Protein AF-A0A8T5BUV1-F1 (afdb_monomer_lite)

pLDDT: mean 91.12, std 13.52, range [48.69, 98.62]

Radius of gyration: 14.26 Å; chains: 1; bounding box: 37×26×34 Å

Structure (mmCIF, N/CA/C/O backbone):
data_AF-A0A8T5BUV1-F1
#
_entry.id   AF-A0A8T5BUV1-F1
#
loop_
_atom_site.group_PDB
_atom_site.id
_atom_site.type_symbol
_atom_site.label_atom_id
_atom_site.label_alt_id
_atom_site.label_comp_id
_atom_site.label_asym_id
_atom_site.label_entity_id
_atom_site.label_seq_id
_atom_site.pdbx_PDB_ins_code
_atom_site.Cartn_x
_atom_site.Cartn_y
_atom_site.Cartn_z
_atom_site.occupancy
_atom_site.B_iso_or_equiv
_atom_site.auth_seq_id
_atom_site.auth_comp_id
_atom_site.auth_asym_id
_atom_site.auth_atom_id
_atom_site.pdbx_PDB_model_num
ATOM 1 N N . MET A 1 1 ? -8.812 9.292 -0.961 1.00 96.06 1 MET A N 1
ATOM 2 C CA . MET A 1 1 ? -9.185 8.052 -0.238 1.00 96.06 1 MET A CA 1
ATOM 3 C C . MET A 1 1 ? -9.550 6.899 -1.182 1.00 96.06 1 MET A C 1
ATOM 5 O O . MET A 1 1 ? -9.1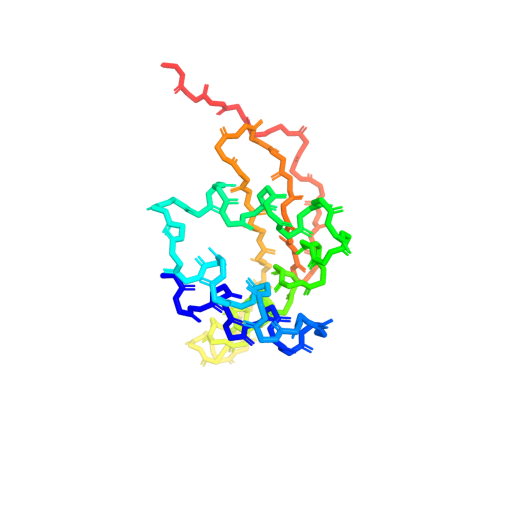90 5.750 -0.957 1.00 96.06 1 MET A O 1
ATOM 9 N N . GLU A 1 2 ? -10.203 7.228 -2.288 1.00 98.12 2 GLU A N 1
ATOM 10 C CA . GLU A 1 2 ? -10.695 6.395 -3.388 1.00 98.12 2 GLU A CA 1
ATOM 11 C C . GLU A 1 2 ? -9.687 5.352 -3.878 1.00 98.12 2 GLU A C 1
ATOM 13 O O . GLU A 1 2 ? -10.056 4.212 -4.135 1.00 98.12 2 GLU A O 1
ATOM 18 N N . VAL A 1 3 ? -8.404 5.718 -3.976 1.00 97.94 3 VAL A N 1
ATOM 19 C CA . VAL A 1 3 ? -7.344 4.781 -4.376 1.00 97.94 3 VAL A CA 1
ATOM 20 C C . VAL A 1 3 ? -7.215 3.650 -3.355 1.00 97.94 3 VAL A C 1
ATOM 22 O O . VAL A 1 3 ? -7.282 2.487 -3.735 1.00 97.94 3 VAL A O 1
ATOM 25 N N . ILE A 1 4 ? -7.080 3.972 -2.066 1.00 98.25 4 ILE A N 1
ATOM 26 C CA . ILE A 1 4 ? -6.949 2.964 -1.005 1.00 98.25 4 ILE A CA 1
ATOM 27 C C . ILE A 1 4 ? -8.198 2.079 -0.976 1.00 98.25 4 ILE A C 1
ATOM 29 O O . ILE A 1 4 ? -8.070 0.862 -0.960 1.00 98.25 4 ILE A O 1
ATOM 33 N N . ALA A 1 5 ? -9.391 2.672 -1.068 1.00 98.50 5 ALA A N 1
ATOM 34 C CA . ALA A 1 5 ? -10.657 1.942 -1.090 1.00 98.50 5 ALA A CA 1
ATOM 35 C C . ALA A 1 5 ? -10.775 0.968 -2.279 1.00 98.50 5 ALA A C 1
ATOM 37 O O . ALA A 1 5 ? -11.148 -0.191 -2.101 1.00 98.50 5 ALA A O 1
ATOM 38 N N . ALA A 1 6 ? -10.411 1.405 -3.489 1.00 98.56 6 ALA A N 1
ATOM 39 C CA . ALA A 1 6 ? -10.460 0.565 -4.683 1.00 98.56 6 ALA A CA 1
ATOM 40 C C . ALA A 1 6 ? -9.502 -0.634 -4.585 1.00 98.56 6 ALA A C 1
ATOM 42 O O . ALA A 1 6 ? -9.881 -1.764 -4.895 1.00 98.56 6 ALA A O 1
ATOM 43 N N . TYR A 1 7 ? -8.269 -0.404 -4.122 1.00 98.62 7 TYR A N 1
ATOM 44 C CA . TYR A 1 7 ? -7.291 -1.483 -3.954 1.00 98.62 7 TYR A CA 1
ATOM 45 C C . TYR A 1 7 ? -7.577 -2.362 -2.736 1.00 98.62 7 TYR A C 1
ATOM 47 O O . TYR A 1 7 ? -7.263 -3.548 -2.780 1.00 98.62 7 TYR A O 1
ATOM 55 N N . ALA A 1 8 ? -8.225 -1.833 -1.697 1.00 98.50 8 ALA A N 1
ATOM 56 C CA . ALA A 1 8 ? -8.739 -2.628 -0.590 1.00 98.50 8 ALA A CA 1
ATOM 57 C C . ALA A 1 8 ? -9.802 -3.613 -1.086 1.00 98.50 8 ALA A C 1
ATOM 59 O O . ALA A 1 8 ? -9.720 -4.801 -0.783 1.00 98.50 8 ALA A O 1
ATOM 60 N N . GLY A 1 9 ? -10.742 -3.156 -1.921 1.00 98.50 9 GLY A N 1
ATOM 61 C CA . GLY A 1 9 ? -11.717 -4.038 -2.569 1.00 98.50 9 GLY A CA 1
ATOM 62 C C . GLY A 1 9 ? -11.046 -5.116 -3.423 1.00 98.50 9 GLY A C 1
ATOM 63 O O . GLY A 1 9 ? -11.358 -6.296 -3.290 1.00 98.50 9 GLY A O 1
ATOM 64 N N . ALA A 1 10 ? -10.037 -4.747 -4.220 1.00 98.38 10 ALA A N 1
ATOM 65 C CA . ALA A 1 10 ? -9.234 -5.714 -4.977 1.00 98.38 10 ALA A CA 1
ATOM 66 C C . ALA A 1 10 ? -8.443 -6.694 -4.081 1.00 98.38 10 ALA A C 1
ATOM 68 O O . ALA A 1 10 ? -8.146 -7.816 -4.496 1.00 98.38 10 ALA A O 1
ATOM 69 N N . ALA A 1 11 ? -8.108 -6.292 -2.852 1.00 98.06 11 ALA A N 1
ATOM 70 C CA . ALA A 1 11 ? -7.454 -7.128 -1.849 1.00 98.06 11 ALA A CA 1
ATOM 71 C C . ALA A 1 11 ? -8.428 -8.031 -1.066 1.00 98.06 11 ALA A C 1
ATOM 73 O O . ALA A 1 11 ? -7.960 -8.912 -0.342 1.00 98.06 11 ALA A O 1
ATOM 74 N N . GLY A 1 12 ? -9.744 -7.861 -1.245 1.00 98.00 12 GLY A N 1
ATOM 75 C CA . GLY A 1 12 ? -10.790 -8.658 -0.599 1.00 98.00 12 GLY A CA 1
ATOM 76 C C . GLY A 1 12 ? -11.561 -7.940 0.511 1.00 98.00 12 GLY A C 1
ATOM 77 O O . GLY A 1 12 ? -12.272 -8.602 1.260 1.00 98.00 12 GLY A O 1
ATOM 78 N N . ALA A 1 13 ? -11.431 -6.616 0.640 1.00 98.31 13 ALA A N 1
ATOM 79 C CA . ALA A 1 13 ? -12.269 -5.839 1.547 1.00 98.31 13 ALA A CA 1
ATOM 80 C C . ALA A 1 13 ? -13.743 -5.914 1.127 1.00 98.31 13 ALA A C 1
ATOM 82 O O . ALA A 1 13 ? -14.068 -5.776 -0.054 1.00 98.31 13 ALA A O 1
ATOM 83 N N . ASP A 1 14 ? -14.630 -6.095 2.102 1.00 98.31 14 ASP A N 1
ATOM 84 C CA . ASP A 1 14 ? -16.069 -6.031 1.872 1.00 98.31 14 ASP A CA 1
ATOM 85 C C . ASP A 1 14 ? -16.574 -4.581 1.757 1.00 98.31 14 ASP A C 1
ATOM 87 O O . ASP A 1 14 ? -15.849 -3.603 1.969 1.00 98.31 14 ASP A O 1
ATOM 91 N N . ASN A 1 15 ? -17.858 -4.433 1.433 1.00 98.25 15 ASN A N 1
ATOM 92 C CA . ASN A 1 15 ? -18.478 -3.123 1.252 1.00 98.25 15 ASN A CA 1
ATOM 93 C C . ASN A 1 15 ? -18.473 -2.268 2.533 1.00 98.25 15 ASN A C 1
ATOM 95 O O . ASN A 1 15 ? -18.392 -1.044 2.434 1.00 98.25 15 ASN A O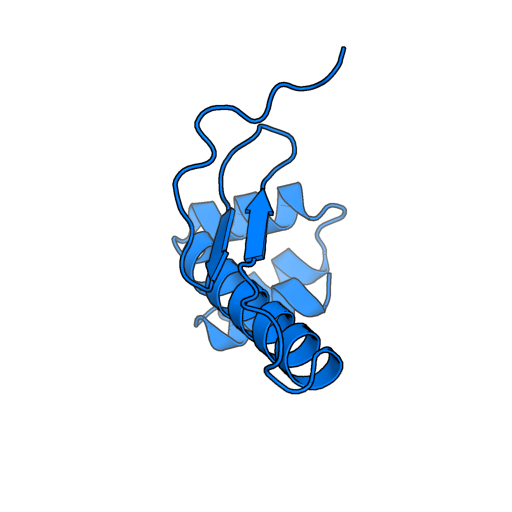 1
ATOM 99 N N . GLN A 1 16 ? -18.562 -2.879 3.722 1.00 98.25 16 GLN A N 1
ATOM 100 C CA . GLN A 1 16 ? -18.562 -2.139 4.988 1.00 98.25 16 GLN A CA 1
ATOM 101 C C . GLN A 1 16 ? -17.180 -1.549 5.264 1.00 98.25 16 GLN A C 1
ATOM 103 O O . GLN A 1 16 ? -17.055 -0.369 5.597 1.00 98.25 16 GLN A O 1
ATOM 108 N N . LEU A 1 17 ? -16.137 -2.347 5.057 1.00 98.19 17 LEU A N 1
ATOM 109 C CA . LEU A 1 17 ? -14.756 -1.927 5.198 1.00 98.19 17 LEU A CA 1
ATOM 110 C C . LEU A 1 17 ? -14.383 -0.863 4.160 1.00 98.19 17 LEU A C 1
ATOM 112 O O . LEU A 1 17 ? -13.777 0.146 4.515 1.00 98.19 17 LEU A O 1
ATOM 116 N N . ILE A 1 18 ? -14.794 -1.035 2.899 1.00 98.56 18 ILE A N 1
ATOM 117 C CA . ILE A 1 18 ? -14.602 -0.031 1.840 1.00 98.56 18 ILE A CA 1
ATOM 118 C C . ILE A 1 18 ? -15.272 1.295 2.224 1.00 98.56 18 ILE A C 1
ATOM 120 O O . ILE A 1 18 ? -14.652 2.351 2.090 1.00 98.56 18 ILE A O 1
ATOM 124 N N . ALA A 1 19 ? -16.506 1.261 2.738 1.00 98.31 19 ALA A N 1
ATOM 125 C CA . ALA A 1 19 ? -17.203 2.464 3.190 1.00 98.31 19 ALA A CA 1
ATOM 126 C C . ALA A 1 19 ? -16.477 3.146 4.362 1.00 98.31 19 ALA A C 1
ATOM 128 O O . ALA A 1 19 ? -16.307 4.364 4.344 1.00 98.31 19 ALA A O 1
ATOM 129 N N . LYS A 1 20 ? -15.983 2.371 5.339 1.00 98.19 20 LYS A N 1
ATOM 130 C CA . LYS A 1 20 ? -15.190 2.886 6.470 1.00 98.19 20 LYS A CA 1
ATOM 131 C C . LYS A 1 20 ? -13.897 3.558 5.991 1.00 98.19 20 LYS A C 1
ATOM 133 O O . LYS A 1 20 ? -13.554 4.642 6.457 1.00 98.19 20 LYS A O 1
ATOM 138 N N . ILE A 1 21 ? -13.209 2.950 5.021 1.00 98.38 21 ILE A N 1
ATOM 139 C CA . ILE A 1 21 ? -12.018 3.536 4.392 1.00 98.38 21 ILE A CA 1
ATOM 140 C C . ILE A 1 21 ? -12.381 4.856 3.716 1.00 98.38 21 ILE A C 1
ATOM 142 O O . ILE A 1 21 ? -11.724 5.853 3.976 1.00 98.38 21 ILE A O 1
ATOM 146 N N . LEU A 1 22 ? -13.436 4.902 2.898 1.00 98.38 22 LEU A N 1
ATOM 147 C CA . LEU A 1 22 ? -13.863 6.124 2.200 1.00 98.38 22 LEU A CA 1
ATOM 148 C C . LEU A 1 22 ? -14.227 7.280 3.144 1.00 98.38 22 LEU A C 1
ATOM 150 O O . LEU A 1 22 ? -14.087 8.434 2.751 1.00 98.38 22 LEU A O 1
ATOM 154 N N . GLN A 1 23 ? -14.664 6.978 4.367 1.00 98.12 23 GLN A N 1
ATOM 155 C CA . GLN A 1 23 ? -14.970 7.964 5.409 1.00 98.12 23 GLN A CA 1
ATOM 156 C C . GLN A 1 23 ? -13.747 8.401 6.229 1.00 98.12 23 GLN A C 1
ATOM 158 O O . GLN A 1 23 ? -13.869 9.294 7.063 1.00 98.12 23 GLN A O 1
ATOM 163 N N . SER A 1 24 ? -12.583 7.780 6.027 1.00 97.81 24 SER A N 1
ATOM 164 C CA . SER A 1 24 ? -11.358 8.149 6.741 1.00 97.81 24 SER A CA 1
ATOM 165 C C . SER A 1 24 ? -10.862 9.525 6.290 1.00 97.81 24 SER A C 1
ATOM 167 O O . SER A 1 24 ? -10.878 9.843 5.098 1.00 97.81 24 SER A O 1
ATOM 169 N N . ASN A 1 25 ? -10.374 10.330 7.233 1.00 95.75 25 ASN A N 1
ATOM 170 C CA . ASN A 1 25 ? -9.867 11.674 6.951 1.00 95.75 25 ASN A CA 1
ATOM 171 C C . ASN A 1 25 ? -8.420 11.634 6.452 1.00 95.75 25 ASN A C 1
ATOM 173 O O . ASN A 1 25 ? -8.003 12.483 5.664 1.00 95.75 25 ASN A O 1
ATOM 177 N N . THR A 1 26 ? -7.651 10.642 6.907 1.00 96.88 26 THR A N 1
ATOM 178 C CA . THR A 1 26 ? -6.221 10.513 6.606 1.00 96.88 26 THR A CA 1
ATOM 179 C C . THR A 1 26 ? -5.878 9.147 6.018 1.00 96.88 26 THR A C 1
ATOM 181 O O . THR A 1 26 ? -6.596 8.159 6.198 1.00 96.88 26 THR A O 1
ATOM 184 N N . ALA A 1 27 ? -4.766 9.079 5.282 1.00 95.50 27 ALA A N 1
ATOM 185 C CA . ALA A 1 27 ? -4.262 7.812 4.757 1.00 95.50 27 ALA A CA 1
ATOM 186 C C . ALA A 1 27 ? -3.796 6.885 5.892 1.00 95.50 27 ALA A C 1
ATOM 188 O O . ALA A 1 27 ? -3.925 5.669 5.780 1.00 95.50 27 ALA A O 1
ATOM 189 N N . GLU A 1 28 ? -3.304 7.460 6.988 1.00 96.12 28 GLU A N 1
ATOM 190 C CA . GLU A 1 28 ? -2.898 6.771 8.210 1.00 96.12 28 GLU A CA 1
ATOM 191 C C . GLU A 1 28 ? -4.082 6.080 8.888 1.00 96.12 28 GLU A C 1
ATOM 193 O O . GLU A 1 28 ? -3.976 4.905 9.234 1.00 96.12 28 GLU A O 1
ATOM 198 N N . GLU A 1 29 ? -5.223 6.765 9.017 1.00 97.38 29 GLU A N 1
ATOM 199 C CA . GLU A 1 29 ? -6.466 6.164 9.520 1.00 97.38 29 GLU A CA 1
ATOM 200 C C . GLU A 1 29 ? -6.899 4.984 8.644 1.00 97.38 29 GLU A C 1
ATOM 202 O O . GLU A 1 29 ? -7.153 3.889 9.149 1.00 97.38 29 GLU A O 1
ATOM 207 N N . ALA A 1 30 ? -6.911 5.167 7.321 1.00 97.81 30 ALA A N 1
ATOM 208 C CA . ALA A 1 30 ? -7.264 4.100 6.390 1.00 97.81 30 ALA A CA 1
ATOM 209 C C . ALA A 1 30 ? -6.288 2.910 6.462 1.00 97.81 30 ALA A C 1
ATOM 211 O O . ALA A 1 30 ? -6.706 1.751 6.412 1.00 97.81 30 ALA A O 1
ATOM 212 N N . ALA A 1 31 ? -4.987 3.177 6.610 1.00 97.19 31 ALA A N 1
ATOM 213 C CA . ALA A 1 31 ? -3.968 2.149 6.782 1.00 97.19 31 ALA A CA 1
ATOM 214 C C . ALA A 1 31 ? -4.141 1.383 8.102 1.00 97.19 31 ALA A C 1
ATOM 216 O O . ALA A 1 31 ? -3.977 0.162 8.112 1.00 97.19 31 ALA A O 1
ATOM 217 N N . ALA A 1 32 ? -4.503 2.069 9.190 1.00 96.81 32 ALA A N 1
ATOM 218 C CA . ALA A 1 32 ? -4.798 1.448 10.479 1.00 96.81 32 ALA A CA 1
ATOM 219 C C . ALA A 1 32 ? -6.026 0.530 10.387 1.00 96.81 32 ALA A C 1
ATOM 221 O O . ALA A 1 32 ? -5.940 -0.637 10.762 1.00 96.81 32 ALA A O 1
ATOM 222 N N . ILE A 1 33 ? -7.115 1.003 9.773 1.00 97.81 33 ILE A N 1
ATOM 223 C CA . ILE A 1 33 ? -8.327 0.208 9.515 1.00 97.81 33 ILE A CA 1
ATOM 224 C C . ILE A 1 33 ? -7.999 -1.066 8.729 1.00 97.81 33 ILE A C 1
ATOM 226 O O . ILE A 1 33 ? -8.445 -2.154 9.081 1.00 97.81 33 ILE A O 1
ATOM 230 N N . LEU A 1 34 ? -7.197 -0.953 7.669 1.00 98.00 34 LEU A N 1
ATOM 231 C CA . LEU A 1 34 ? -6.773 -2.107 6.876 1.00 98.00 34 LEU A CA 1
ATOM 232 C C . LEU A 1 34 ? -5.858 -3.060 7.652 1.00 98.00 34 LEU A C 1
ATOM 234 O O . LEU A 1 34 ? -5.842 -4.261 7.377 1.00 98.00 34 LEU A O 1
ATOM 238 N N . ARG A 1 35 ? -5.070 -2.543 8.595 1.00 96.88 35 ARG A N 1
ATOM 239 C CA . ARG A 1 35 ? -4.165 -3.341 9.427 1.00 96.88 35 ARG A CA 1
ATOM 240 C C . ARG A 1 35 ? -4.934 -4.169 10.449 1.00 96.88 35 ARG A C 1
ATOM 242 O O . ARG A 1 35 ? -4.600 -5.336 10.617 1.00 96.88 35 ARG A O 1
ATOM 249 N N . GLU A 1 36 ? -5.981 -3.603 11.052 1.00 97.12 36 GLU A N 1
ATOM 250 C CA . GLU A 1 36 ? -6.872 -4.298 11.999 1.00 97.12 36 GLU A CA 1
ATOM 251 C C . GLU A 1 36 ? -7.453 -5.595 11.415 1.00 97.12 36 GLU A C 1
ATOM 253 O O . GLU A 1 36 ? -7.646 -6.571 12.134 1.00 97.12 36 GLU A O 1
ATOM 258 N N . VAL A 1 37 ? -7.685 -5.625 10.101 1.00 97.19 37 VAL A N 1
ATOM 259 C CA . VAL A 1 37 ? -8.265 -6.769 9.376 1.00 97.19 37 VAL A CA 1
ATOM 260 C C . VAL A 1 37 ? -7.237 -7.568 8.561 1.00 97.19 37 VAL A C 1
ATOM 262 O O . VAL A 1 37 ? -7.611 -8.447 7.790 1.00 97.19 37 VAL A O 1
ATOM 265 N N . GLY A 1 38 ? -5.942 -7.254 8.676 1.00 97.44 38 GLY A N 1
ATOM 266 C CA . GLY A 1 38 ? -4.874 -7.968 7.965 1.00 97.44 38 GLY A CA 1
ATOM 267 C C . GLY A 1 38 ? -4.808 -7.731 6.448 1.00 97.44 38 GLY A C 1
ATOM 268 O O . GLY A 1 38 ? -4.168 -8.502 5.738 1.00 97.44 38 GLY A O 1
ATOM 269 N N . LEU A 1 39 ? -5.437 -6.671 5.927 1.00 98.19 39 LEU A N 1
ATOM 270 C CA . LEU A 1 39 ? -5.468 -6.354 4.490 1.00 98.19 39 LEU A CA 1
ATOM 271 C C . LEU A 1 39 ? -4.507 -5.234 4.069 1.00 98.19 39 LEU A C 1
ATOM 273 O O . LEU A 1 39 ? -4.363 -4.983 2.869 1.00 98.19 39 LEU A O 1
ATOM 277 N N . ALA A 1 40 ? -3.839 -4.570 5.016 1.00 97.25 40 ALA A N 1
ATOM 278 C CA . ALA A 1 40 ? -2.952 -3.440 4.732 1.00 97.25 40 ALA A CA 1
ATOM 279 C C . ALA A 1 40 ? -1.849 -3.795 3.724 1.00 97.25 40 ALA A C 1
ATOM 281 O O . ALA A 1 40 ? -1.801 -3.197 2.651 1.00 97.25 40 ALA A O 1
ATOM 282 N N . GLU A 1 41 ? -1.012 -4.793 4.021 1.00 96.38 41 GLU A N 1
ATOM 283 C CA . GLU A 1 41 ? 0.133 -5.144 3.169 1.00 96.38 41 GLU A CA 1
ATOM 284 C C . GLU A 1 41 ? -0.302 -5.476 1.736 1.00 96.38 41 GLU A C 1
ATOM 286 O O . GLU A 1 41 ? 0.222 -4.917 0.773 1.00 96.38 41 GLU A O 1
ATOM 291 N N . ARG A 1 42 ? -1.319 -6.333 1.580 1.00 97.94 42 ARG A N 1
ATOM 292 C CA . ARG A 1 42 ? -1.840 -6.706 0.260 1.00 97.94 42 ARG A CA 1
ATOM 293 C C . ARG A 1 42 ? -2.356 -5.489 -0.507 1.00 97.94 42 ARG A C 1
ATOM 295 O O . ARG A 1 42 ? -2.042 -5.333 -1.684 1.00 97.94 42 ARG A O 1
ATOM 302 N N . THR A 1 43 ? -3.111 -4.620 0.160 1.00 98.50 43 THR A N 1
ATOM 303 C CA . THR A 1 43 ? -3.663 -3.402 -0.447 1.00 98.50 43 THR A CA 1
ATOM 304 C C . THR A 1 43 ? -2.551 -2.473 -0.931 1.00 98.50 43 THR A C 1
ATOM 306 O O . THR A 1 43 ? -2.549 -2.053 -2.089 1.00 98.50 43 THR A O 1
ATOM 309 N N . PHE A 1 44 ? -1.570 -2.174 -0.079 1.00 98.25 44 PHE A N 1
ATOM 310 C CA . PHE A 1 44 ? -0.487 -1.253 -0.420 1.00 98.25 44 PHE A CA 1
ATOM 311 C C . PHE A 1 44 ? 0.522 -1.847 -1.409 1.00 98.25 44 PHE A C 1
ATOM 313 O O . PHE A 1 44 ? 1.071 -1.095 -2.214 1.00 98.25 44 PHE A O 1
ATOM 320 N N . ASN A 1 45 ? 0.722 -3.167 -1.434 1.00 98.00 45 ASN A N 1
ATOM 321 C CA . ASN A 1 45 ?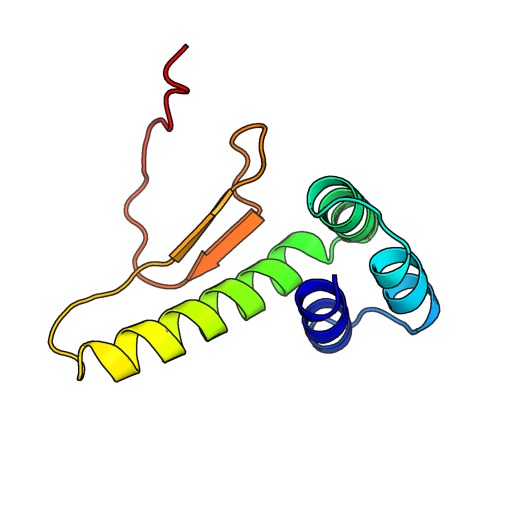 1.520 -3.824 -2.474 1.00 98.00 45 ASN A CA 1
ATOM 322 C C . ASN A 1 45 ? 0.875 -3.668 -3.858 1.00 98.00 45 ASN A C 1
ATOM 324 O O . ASN A 1 45 ? 1.563 -3.273 -4.798 1.00 98.00 45 ASN A O 1
ATOM 328 N N . LEU A 1 46 ? -0.446 -3.852 -3.983 1.00 98.44 46 LEU A N 1
ATOM 329 C CA . LEU A 1 46 ? -1.153 -3.615 -5.251 1.00 98.44 46 LEU A CA 1
ATOM 330 C C . LEU A 1 46 ? -1.046 -2.150 -5.708 1.00 98.44 46 LEU A C 1
ATOM 332 O O . LEU A 1 46 ? -0.858 -1.862 -6.895 1.00 98.44 46 LEU A O 1
ATOM 336 N N . ILE A 1 47 ? -1.121 -1.204 -4.767 1.00 98.38 47 ILE A N 1
ATOM 337 C CA . ILE A 1 47 ? -0.901 0.218 -5.061 1.00 98.38 47 ILE A CA 1
ATOM 338 C C . ILE A 1 47 ? 0.539 0.438 -5.549 1.00 98.38 47 ILE A C 1
ATOM 340 O O . ILE A 1 47 ? 0.744 1.088 -6.579 1.00 98.38 47 ILE A O 1
ATOM 344 N N . ALA A 1 48 ? 1.535 -0.121 -4.857 1.00 97.94 48 ALA A N 1
ATOM 345 C CA . ALA A 1 48 ? 2.945 -0.005 -5.222 1.00 97.94 48 ALA A CA 1
ATOM 346 C C . ALA A 1 48 ? 3.232 -0.599 -6.611 1.00 97.94 48 ALA A C 1
ATOM 348 O O . ALA A 1 48 ? 3.932 0.022 -7.413 1.00 97.94 48 ALA A O 1
ATOM 349 N N . GLU A 1 49 ? 2.637 -1.746 -6.941 1.00 97.62 49 GLU A N 1
ATOM 350 C CA . GLU A 1 49 ? 2.696 -2.363 -8.270 1.00 97.62 49 GLU A CA 1
ATOM 351 C C . GLU A 1 49 ? 2.125 -1.446 -9.349 1.00 97.62 49 GLU A C 1
ATOM 353 O O . GLU A 1 49 ? 2.757 -1.230 -10.390 1.00 97.62 49 GLU A O 1
ATOM 358 N N . ARG A 1 50 ? 0.958 -0.839 -9.097 1.00 97.81 50 ARG A N 1
ATOM 359 C CA . ARG A 1 50 ? 0.357 0.097 -10.052 1.00 97.81 50 ARG A CA 1
ATOM 360 C C . ARG A 1 50 ? 1.240 1.319 -10.279 1.00 97.81 50 ARG A C 1
ATOM 362 O O . ARG A 1 50 ? 1.375 1.764 -11.423 1.00 97.81 50 ARG A O 1
ATOM 369 N N . ILE A 1 51 ? 1.815 1.873 -9.213 1.00 97.38 51 ILE A N 1
ATOM 370 C CA . ILE A 1 51 ? 2.742 3.007 -9.297 1.00 97.38 51 ILE A CA 1
ATOM 371 C C . ILE A 1 51 ? 3.965 2.600 -10.121 1.00 97.38 51 ILE A C 1
ATOM 373 O O . ILE A 1 51 ? 4.291 3.286 -11.092 1.00 97.38 51 ILE A O 1
ATOM 377 N N . ARG A 1 52 ? 4.584 1.451 -9.809 1.00 96.31 52 ARG A N 1
ATOM 378 C CA . ARG A 1 52 ? 5.749 0.938 -10.542 1.00 96.31 52 ARG A CA 1
ATOM 379 C C . ARG A 1 52 ? 5.438 0.787 -12.025 1.00 96.31 52 ARG A C 1
ATOM 381 O O . ARG A 1 52 ? 6.194 1.297 -12.844 1.00 96.31 52 ARG A O 1
ATOM 388 N N . ALA A 1 53 ? 4.318 0.161 -12.385 1.00 95.56 53 ALA A N 1
ATOM 389 C CA . ALA A 1 53 ? 3.922 -0.027 -13.781 1.00 95.56 53 ALA A CA 1
ATOM 390 C C . ALA A 1 53 ? 3.794 1.307 -14.540 1.00 95.56 53 ALA A C 1
ATOM 392 O O . ALA A 1 53 ? 4.283 1.436 -15.664 1.00 95.56 53 ALA A O 1
ATOM 393 N N . LYS A 1 54 ? 3.193 2.329 -13.914 1.00 96.00 54 LYS A N 1
ATOM 394 C CA . LYS A 1 54 ? 3.083 3.672 -14.506 1.00 96.00 54 LYS A CA 1
ATOM 395 C C . LYS A 1 54 ? 4.448 4.340 -14.680 1.00 96.00 54 LYS A C 1
ATOM 397 O O . LYS A 1 54 ? 4.685 4.965 -15.710 1.00 96.00 54 LYS A O 1
ATOM 402 N N . CYS A 1 55 ? 5.338 4.218 -13.700 1.00 96.19 55 CYS A N 1
ATOM 403 C CA . CYS A 1 55 ? 6.687 4.775 -13.777 1.00 96.19 55 CYS A CA 1
ATOM 404 C C . CYS A 1 55 ? 7.543 4.061 -14.832 1.00 96.19 55 CYS A C 1
ATOM 406 O O . CYS A 1 55 ? 8.159 4.728 -15.659 1.00 96.19 55 CYS A O 1
ATOM 408 N N . MET A 1 56 ? 7.510 2.725 -14.872 1.00 95.00 56 MET A N 1
ATOM 409 C CA . MET A 1 56 ? 8.205 1.907 -15.873 1.00 95.00 56 MET A CA 1
ATOM 410 C C . MET A 1 56 ? 7.805 2.283 -17.306 1.00 95.00 56 MET A C 1
ATOM 412 O O . MET A 1 56 ? 8.669 2.423 -18.172 1.00 95.00 56 MET A O 1
ATOM 416 N N . ALA A 1 57 ? 6.508 2.509 -17.548 1.00 94.94 57 ALA A N 1
ATOM 417 C CA . ALA A 1 57 ? 6.010 2.955 -18.848 1.00 94.94 57 ALA A CA 1
ATOM 418 C C . ALA A 1 57 ? 6.576 4.329 -19.251 1.00 94.94 57 ALA A C 1
ATOM 420 O O . ALA A 1 57 ? 6.927 4.532 -20.410 1.00 94.94 57 ALA A O 1
ATOM 421 N N . LYS A 1 58 ? 6.724 5.258 -18.295 1.00 95.44 58 LYS A N 1
ATOM 422 C CA . LYS A 1 58 ? 7.292 6.593 -18.548 1.00 95.44 58 LYS A CA 1
ATOM 423 C C . LYS A 1 58 ? 8.784 6.561 -18.870 1.00 95.44 58 LYS A C 1
ATOM 425 O O . LYS A 1 58 ? 9.235 7.352 -19.689 1.00 95.44 58 LYS A O 1
ATOM 430 N N . VAL A 1 59 ? 9.544 5.660 -18.247 1.00 94.38 59 VAL A N 1
ATOM 431 C CA . VAL A 1 59 ? 10.987 5.515 -18.521 1.00 94.38 59 VAL A CA 1
ATOM 432 C C . VAL A 1 59 ? 11.277 4.631 -19.737 1.00 94.38 59 VAL A C 1
ATOM 434 O O . VAL A 1 59 ? 12.438 4.460 -20.105 1.00 94.38 59 VAL A O 1
ATOM 437 N N . GLY A 1 60 ? 10.249 4.052 -20.369 1.00 91.56 60 GLY A N 1
ATOM 438 C CA . GLY A 1 60 ? 10.403 3.182 -21.538 1.00 91.56 60 GLY A CA 1
ATOM 439 C C . GLY A 1 60 ? 11.304 1.972 -21.274 1.00 91.56 60 GLY A C 1
ATOM 440 O O . GLY A 1 60 ? 12.046 1.565 -22.162 1.00 91.56 60 GLY A O 1
ATOM 441 N N . GLY A 1 61 ? 11.311 1.457 -20.039 1.00 83.94 61 GLY A N 1
ATOM 442 C CA . GLY A 1 61 ? 12.168 0.338 -19.627 1.00 83.94 61 GLY A CA 1
ATOM 443 C C . GLY A 1 61 ? 13.666 0.653 -19.525 1.00 83.94 61 GLY A C 1
ATOM 444 O O . GLY A 1 61 ? 14.460 -0.263 -19.351 1.00 83.94 61 GLY A O 1
ATOM 445 N N . LYS A 1 62 ? 14.072 1.926 -19.620 1.00 91.12 62 LYS A N 1
ATOM 446 C CA . LYS A 1 62 ? 15.490 2.334 -19.589 1.00 91.12 62 LYS A CA 1
ATOM 447 C C . LYS A 1 62 ? 16.068 2.491 -18.180 1.00 91.12 62 LYS A C 1
ATOM 449 O O . LYS A 1 62 ? 17.258 2.751 -18.040 1.00 91.12 62 LYS A O 1
ATOM 454 N N . ALA A 1 63 ? 15.231 2.377 -17.155 1.00 90.06 63 ALA A N 1
ATOM 455 C CA . ALA A 1 63 ? 15.625 2.452 -15.757 1.00 90.06 63 ALA A CA 1
ATOM 456 C C . ALA A 1 63 ? 14.826 1.431 -14.946 1.00 90.06 63 ALA A C 1
ATOM 458 O O . ALA A 1 63 ? 13.641 1.215 -15.214 1.00 90.06 63 ALA A O 1
ATOM 459 N N . GLU A 1 64 ? 15.473 0.836 -13.946 1.00 90.38 64 GLU A N 1
ATOM 460 C CA . GLU A 1 64 ? 14.795 0.008 -12.954 1.00 90.38 64 GLU A CA 1
ATOM 461 C C . GLU A 1 64 ? 14.079 0.917 -11.952 1.00 90.38 64 GLU A C 1
ATOM 463 O O . GLU A 1 64 ? 14.653 1.886 -11.455 1.00 90.38 64 GLU A O 1
ATOM 468 N N . ILE A 1 65 ? 12.818 0.606 -11.654 1.00 93.88 65 ILE A N 1
ATOM 469 C CA . ILE A 1 65 ? 12.010 1.362 -10.698 1.00 93.88 65 ILE A CA 1
ATOM 470 C C . ILE A 1 65 ? 11.601 0.442 -9.553 1.00 93.88 65 ILE A C 1
ATOM 472 O O . ILE A 1 65 ? 10.979 -0.599 -9.775 1.00 93.88 65 ILE A O 1
ATOM 476 N N . ALA A 1 66 ? 11.886 0.868 -8.327 1.00 94.38 66 ALA A N 1
ATOM 477 C CA . ALA A 1 66 ? 11.326 0.299 -7.111 1.00 94.38 66 ALA A CA 1
ATOM 478 C C . ALA A 1 66 ? 10.392 1.320 -6.446 1.00 94.38 66 ALA A C 1
ATOM 480 O O . ALA A 1 66 ? 10.587 2.529 -6.568 1.00 94.38 66 ALA A O 1
ATOM 481 N N . VAL A 1 67 ? 9.357 0.833 -5.765 1.00 95.69 67 VAL A N 1
ATOM 482 C CA . VAL A 1 67 ? 8.378 1.655 -5.046 1.00 95.69 67 VAL A CA 1
ATOM 483 C C . VAL A 1 67 ? 8.284 1.152 -3.617 1.00 95.69 67 VAL A C 1
ATOM 485 O O . VAL A 1 67 ? 8.122 -0.047 -3.396 1.00 95.69 67 VAL A O 1
ATOM 488 N N . ILE A 1 68 ? 8.357 2.075 -2.660 1.00 95.44 68 ILE A N 1
ATOM 489 C CA . ILE A 1 68 ? 8.139 1.822 -1.237 1.00 95.44 68 ILE A CA 1
ATOM 490 C C . ILE A 1 68 ? 7.125 2.852 -0.753 1.00 95.44 68 ILE A C 1
ATOM 492 O O . ILE A 1 68 ? 7.294 4.048 -0.984 1.00 95.44 68 ILE A O 1
AT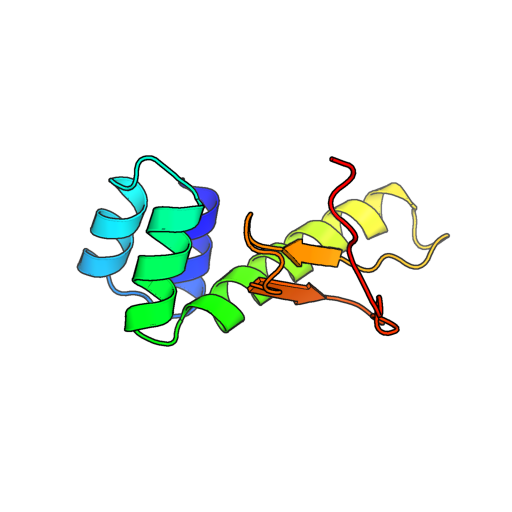OM 496 N N . ILE A 1 69 ? 6.066 2.380 -0.104 1.00 95.44 69 ILE A N 1
ATOM 497 C CA . ILE A 1 69 ? 5.075 3.214 0.569 1.00 95.44 69 ILE A CA 1
ATOM 498 C C . ILE A 1 69 ? 5.334 3.080 2.064 1.00 95.44 69 ILE A C 1
ATOM 500 O O . ILE A 1 69 ? 5.372 1.967 2.588 1.00 95.44 69 ILE A O 1
ATOM 504 N N . ILE A 1 70 ? 5.522 4.211 2.733 1.00 94.56 70 ILE A N 1
ATOM 505 C CA . ILE A 1 70 ? 5.905 4.302 4.144 1.00 94.56 70 ILE A CA 1
ATOM 506 C C . ILE A 1 70 ? 4.865 5.134 4.888 1.00 94.56 70 ILE A C 1
ATOM 508 O O . ILE A 1 70 ? 4.352 6.112 4.346 1.00 94.56 70 ILE A O 1
ATOM 512 N N . SER A 1 71 ? 4.550 4.738 6.118 1.00 92.12 71 SER A N 1
ATOM 513 C CA . SER A 1 71 ? 3.721 5.536 7.018 1.00 92.12 71 SER A CA 1
ATOM 514 C C . SER A 1 71 ? 4.504 6.734 7.556 1.00 92.12 71 SER A C 1
ATOM 516 O O . SER A 1 71 ? 5.738 6.741 7.553 1.00 92.12 71 SER A O 1
ATOM 518 N N . ILE A 1 72 ? 3.798 7.718 8.122 1.00 90.44 72 ILE A N 1
ATOM 519 C CA . ILE A 1 72 ? 4.420 8.837 8.855 1.00 90.44 72 ILE A CA 1
ATOM 520 C C . ILE A 1 72 ? 5.352 8.354 9.983 1.00 90.44 72 ILE A C 1
ATOM 522 O O . ILE A 1 72 ? 6.297 9.056 10.350 1.00 90.44 72 ILE A O 1
ATOM 526 N N . ASN A 1 73 ? 5.138 7.151 10.518 1.00 89.12 73 ASN A N 1
ATOM 527 C CA . ASN A 1 73 ? 5.958 6.574 11.585 1.00 89.12 73 ASN A CA 1
ATOM 528 C C . ASN A 1 73 ? 7.171 5.784 11.064 1.00 89.12 73 ASN A C 1
ATOM 530 O O . ASN A 1 73 ? 7.918 5.232 11.863 1.00 89.12 73 ASN A O 1
ATOM 534 N N . GLY A 1 74 ? 7.388 5.746 9.746 1.00 86.62 74 GLY A N 1
ATOM 535 C CA . GLY A 1 74 ? 8.506 5.034 9.121 1.00 86.62 74 GLY A CA 1
ATOM 536 C C . GLY A 1 74 ? 8.247 3.545 8.878 1.00 86.62 74 GLY A C 1
ATOM 537 O O . GLY A 1 74 ? 9.154 2.825 8.473 1.00 86.62 74 GLY A O 1
ATOM 538 N N . GLU A 1 75 ? 7.020 3.063 9.085 1.00 89.44 75 GLU A N 1
ATOM 539 C CA . GLU A 1 75 ? 6.675 1.667 8.810 1.00 89.44 75 GLU A CA 1
ATOM 540 C C . GLU A 1 75 ? 6.423 1.462 7.317 1.00 89.44 75 GLU A C 1
ATOM 542 O O . GLU A 1 75 ? 5.657 2.206 6.702 1.00 89.44 75 GLU A O 1
ATOM 547 N N . ILE A 1 76 ? 7.009 0.418 6.732 1.00 92.25 76 ILE A N 1
ATOM 548 C CA . ILE A 1 76 ? 6.729 0.049 5.342 1.00 92.25 76 ILE A CA 1
ATOM 549 C C . ILE A 1 76 ? 5.313 -0.527 5.263 1.00 92.25 76 ILE A C 1
ATOM 551 O O . ILE A 1 76 ? 5.016 -1.559 5.858 1.00 92.25 76 ILE A O 1
ATOM 555 N N . LEU A 1 77 ? 4.449 0.137 4.498 1.00 95.19 77 LEU A N 1
ATOM 556 C CA . LEU A 1 77 ? 3.072 -0.286 4.247 1.00 95.19 77 LEU A CA 1
ATOM 557 C C . LEU A 1 77 ? 2.977 -1.231 3.050 1.00 95.19 77 LEU A C 1
ATOM 559 O O . LEU A 1 77 ? 2.208 -2.186 3.078 1.00 95.19 77 LEU A O 1
ATOM 563 N N . GLY A 1 78 ? 3.761 -0.970 2.005 1.00 95.12 78 GLY A N 1
ATOM 564 C CA . GLY A 1 78 ? 3.807 -1.808 0.814 1.00 95.12 78 GLY A CA 1
ATOM 565 C C . GLY A 1 78 ? 5.002 -1.488 -0.069 1.00 95.12 78 GLY A C 1
ATOM 566 O O . GLY A 1 78 ? 5.595 -0.410 0.019 1.00 95.12 78 GLY A O 1
ATOM 567 N N . LYS A 1 79 ? 5.378 -2.444 -0.913 1.00 95.81 79 LYS A N 1
ATOM 568 C CA . LYS A 1 79 ? 6.559 -2.348 -1.769 1.00 95.81 79 LYS A CA 1
ATOM 569 C C . LYS A 1 79 ? 6.387 -3.108 -3.078 1.00 95.81 79 LYS A C 1
ATOM 571 O O . LYS A 1 79 ? 5.684 -4.109 -3.141 1.00 95.81 79 LYS A O 1
ATOM 576 N N . CYS A 1 80 ? 7.075 -2.653 -4.119 1.00 95.88 80 CYS A N 1
ATOM 577 C CA . CYS A 1 80 ? 7.149 -3.345 -5.401 1.00 95.88 80 CYS A CA 1
ATOM 578 C C . CYS A 1 80 ? 8.500 -3.101 -6.086 1.00 95.88 80 CYS A C 1
ATOM 580 O O . CYS A 1 80 ? 9.032 -1.991 -6.050 1.00 95.88 80 CYS A O 1
ATOM 582 N N . GLY A 1 81 ? 9.021 -4.122 -6.769 1.00 90.38 81 GLY A N 1
ATOM 583 C CA . GLY A 1 81 ? 10.328 -4.097 -7.426 1.00 90.38 81 GLY A CA 1
ATOM 584 C C . GLY A 1 81 ? 11.449 -4.603 -6.521 1.00 90.38 81 GLY A C 1
ATOM 585 O O . GLY A 1 81 ? 11.221 -5.002 -5.376 1.00 90.38 81 GLY A O 1
ATOM 586 N N . LYS A 1 82 ? 12.674 -4.620 -7.052 1.00 83.25 82 LYS A N 1
ATOM 587 C CA . LYS A 1 82 ? 13.848 -5.059 -6.298 1.00 83.25 82 LYS A CA 1
ATOM 588 C C . LYS A 1 82 ? 14.236 -3.959 -5.307 1.00 83.25 82 LYS A C 1
ATOM 590 O O . LYS A 1 82 ? 14.918 -3.004 -5.656 1.00 83.25 82 LYS A O 1
ATOM 595 N N . VAL A 1 83 ? 13.725 -4.073 -4.086 1.00 68.31 83 VAL A N 1
ATOM 596 C CA . VAL A 1 83 ? 14.042 -3.164 -2.983 1.00 68.31 83 VAL A CA 1
ATOM 597 C C . VAL A 1 83 ? 15.245 -3.728 -2.237 1.00 68.31 83 VAL A C 1
ATOM 599 O O . VAL A 1 83 ? 15.109 -4.690 -1.480 1.00 68.31 83 VAL A O 1
ATOM 602 N N . GLU A 1 84 ? 16.421 -3.146 -2.457 1.00 66.31 84 GLU A N 1
ATOM 603 C CA . GLU A 1 84 ? 17.532 -3.304 -1.518 1.00 66.31 84 GLU A CA 1
ATOM 604 C C . GLU A 1 84 ? 17.209 -2.467 -0.274 1.00 66.31 84 GLU A C 1
ATOM 606 O O . GLU A 1 84 ? 16.638 -1.379 -0.367 1.00 66.31 84 GLU A O 1
ATOM 611 N N . ARG A 1 85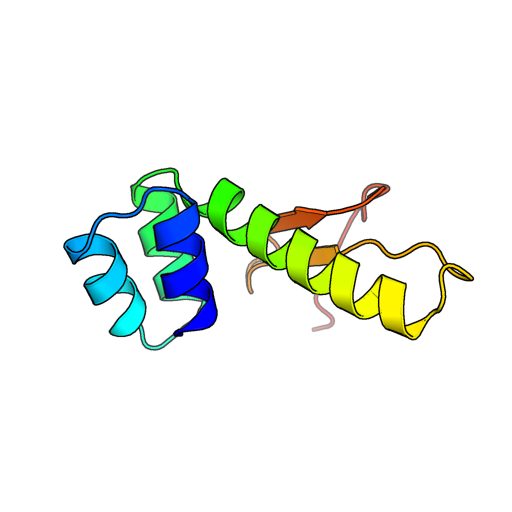 ? 17.435 -3.050 0.903 1.00 54.41 85 ARG A N 1
ATOM 612 C CA . ARG A 1 85 ? 16.995 -2.518 2.197 1.00 54.41 85 ARG A CA 1
ATOM 613 C C . ARG A 1 85 ? 17.491 -1.076 2.364 1.00 54.41 85 ARG A C 1
ATOM 615 O O . ARG A 1 85 ? 18.692 -0.847 2.392 1.00 54.41 85 ARG A O 1
ATOM 622 N N . ILE A 1 86 ? 16.573 -0.119 2.504 1.00 58.25 86 ILE A N 1
ATOM 623 C CA . ILE A 1 86 ? 16.914 1.224 2.983 1.00 58.25 86 ILE A CA 1
ATOM 624 C C . ILE A 1 86 ? 17.059 1.077 4.496 1.00 58.25 86 ILE A C 1
ATOM 626 O O . ILE A 1 86 ? 16.053 0.923 5.185 1.00 58.25 86 ILE A O 1
ATOM 630 N N . GLU A 1 87 ? 18.295 0.981 4.988 1.00 51.88 87 GLU A N 1
ATOM 631 C CA . GLU A 1 87 ? 18.554 0.595 6.382 1.00 51.88 87 GLU A CA 1
ATOM 632 C C . GLU A 1 87 ? 18.050 1.618 7.401 1.00 51.88 87 GLU A C 1
ATOM 634 O O . GLU A 1 87 ? 17.710 1.212 8.502 1.00 51.88 87 GLU A O 1
ATOM 639 N N . GLU A 1 88 ? 17.858 2.885 7.029 1.00 48.69 88 GLU A N 1
ATOM 640 C CA . GLU 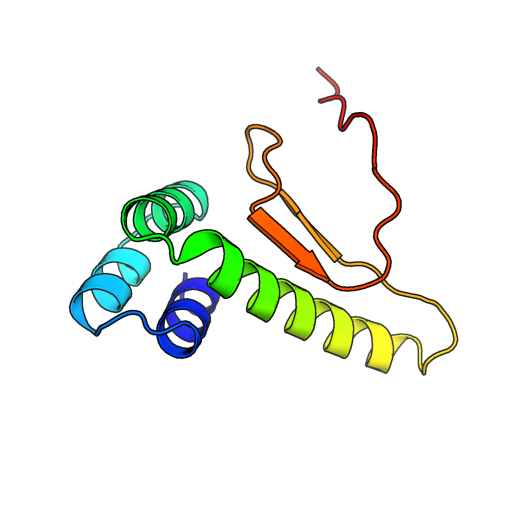A 1 88 ? 17.263 3.894 7.905 1.00 48.69 88 GLU A CA 1
ATOM 641 C C . GLU A 1 88 ? 16.674 5.045 7.077 1.00 48.69 88 GLU A C 1
ATOM 643 O O . GLU A 1 88 ? 17.387 5.738 6.350 1.00 48.69 88 GLU A O 1
ATOM 648 N N . TRP A 1 89 ? 15.365 5.288 7.194 1.00 55.16 89 TRP A N 1
ATOM 649 C CA . TRP A 1 89 ? 14.798 6.586 6.825 1.00 55.16 89 TRP A CA 1
ATOM 650 C C . TRP A 1 89 ? 14.935 7.509 8.037 1.00 55.16 89 TRP A C 1
ATOM 652 O O . TRP A 1 89 ? 14.099 7.487 8.941 1.00 55.16 89 TRP A O 1
ATOM 662 N N . GLN A 1 90 ? 16.020 8.285 8.097 1.00 53.91 90 GLN A N 1
ATOM 663 C CA . GLN A 1 90 ? 16.175 9.301 9.135 1.00 53.91 90 GLN A CA 1
ATOM 664 C C . GLN A 1 90 ? 15.266 10.492 8.818 1.00 53.91 90 GLN A C 1
ATOM 666 O O . GLN A 1 90 ? 15.444 11.173 7.807 1.00 53.91 90 GLN A O 1
ATOM 671 N N . LYS A 1 91 ? 14.282 10.755 9.688 1.00 51.81 91 LYS A N 1
ATOM 672 C CA . LYS A 1 91 ? 13.538 12.021 9.677 1.00 51.81 91 LYS A CA 1
ATOM 673 C C . LYS A 1 91 ? 14.545 13.152 9.901 1.00 51.81 91 LYS A C 1
ATOM 675 O O . LYS A 1 91 ? 15.090 13.252 10.998 1.00 51.81 91 LYS A O 1
ATOM 680 N N . SER A 1 92 ? 14.785 14.005 8.901 1.00 51.38 92 SER A N 1
ATOM 681 C CA . SER A 1 92 ? 15.431 15.296 9.162 1.00 51.38 92 SER A CA 1
ATOM 682 C C . SER A 1 92 ? 14.533 16.064 10.127 1.00 51.38 92 SER A C 1
ATOM 684 O O . SER A 1 92 ? 13.390 16.372 9.789 1.00 51.38 92 SER A O 1
ATOM 686 N N . THR A 1 93 ? 15.032 16.249 11.350 1.00 51.75 93 THR A N 1
ATOM 687 C CA . THR A 1 93 ? 14.431 17.121 12.367 1.00 51.75 93 THR A CA 1
ATOM 688 C C . THR A 1 93 ? 14.660 18.573 11.977 1.00 51.75 93 THR A C 1
ATOM 690 O O . THR A 1 93 ? 15.747 18.851 11.420 1.00 51.75 93 THR A O 1
#

Secondary structure (DSSP, 8-state):
-HHHHHHHHHHT--HHHHHHHHT-SSHHHHHHHHHHTT-HHHHHHHHHHHHHHHHHHHHTTSS---EEEE-TTS-EEEEES------------

Sequence (93 aa):
MEVIAAYAGAAGADNQLIAKILQSNTAEEAAAILREVGLAERTFNLIAERIRAKCMAKVGGKAEIAVIIISINGEILGKCGKVERIEEWQKST

Foldseek 3Di:
DVLLLVLLVVLPDDPVLSVLLVPDPDPVSNLVSCVVVPSQASSVQVVQVVVQVVVCVVCVVPDFDKGFDADPVGHTRYIDGPDDDPPDDDDPD